Protein AF-A0AAD3E369-F1 (afdb_monomer)

Nearest PDB structures (foldseek):
  2ldy-assembly1_A  TM=4.624E-01  e=3.543E-03  Homo sapiens
  2ykq-assembly1_A  TM=6.149E-01  e=4.686E-02  Homo sapiens
  2ykp-assembly1_A  TM=6.017E-01  e=3.861E-02  Homo sapiens
  2ykq-assembly1_C  TM=5.361E-01  e=5.332E-02  Homo sapiens
  2ykp-assembly1_C  TM=5.999E-01  e=1.157E-01  Homo sapiens

pLDDT: mean 74.48, std 18.35, range [27.09, 92.38]

Secondary structure (DSSP, 8-state):
----EE-----PPPTTS------EE---HHHHHHHHHHHHHHHHHH---------HHHHHHHHHHHHHHHHHHHTT-EEEEETTTEEEEE-TT-SS-EE---

Structure (mmCIF, N/CA/C/O backbone):
data_AF-A0AAD3E369-F1
#
_entry.id   AF-A0AAD3E369-F1
#
loop_
_atom_site.group_PDB
_atom_site.id
_atom_site.type_symbol
_atom_site.label_atom_id
_atom_site.label_alt_id
_atom_site.label_comp_id
_atom_site.label_asym_id
_atom_site.label_entity_id
_atom_site.label_seq_id
_atom_site.pdbx_PDB_ins_code
_atom_site.Cartn_x
_atom_site.Cartn_y
_atom_site.Cartn_z
_atom_site.occupancy
_atom_site.B_iso_or_equiv
_atom_site.auth_seq_id
_atom_site.auth_comp_id
_atom_site.auth_asym_id
_atom_site.auth_atom_id
_atom_site.pdbx_PDB_model_num
ATOM 1 N N . CYS A 1 1 ? 1.943 6.404 -23.436 1.00 34.84 1 CYS A N 1
ATOM 2 C CA . CYS A 1 1 ? 1.889 5.829 -22.075 1.00 34.84 1 CYS A CA 1
ATOM 3 C C . CYS A 1 1 ? 3.002 4.818 -22.085 1.00 34.84 1 CYS A C 1
ATOM 5 O O . CYS A 1 1 ? 2.849 3.778 -22.714 1.00 34.84 1 CYS A O 1
ATOM 7 N N . ASP A 1 2 ? 4.151 5.220 -21.566 1.00 27.09 2 ASP A N 1
ATOM 8 C CA . ASP A 1 2 ? 5.400 4.529 -21.849 1.00 27.09 2 ASP A CA 1
ATOM 9 C C . ASP A 1 2 ? 5.617 3.511 -20.737 1.00 27.09 2 ASP A C 1
ATOM 11 O O . ASP A 1 2 ? 5.782 3.858 -19.568 1.00 27.09 2 ASP A O 1
ATOM 15 N N . ILE A 1 3 ? 5.480 2.235 -21.094 1.00 32.16 3 ILE A N 1
ATOM 16 C CA . ILE A 1 3 ? 5.619 1.117 -20.166 1.00 32.16 3 ILE A CA 1
ATOM 17 C C . ILE A 1 3 ? 7.105 0.782 -20.109 1.00 32.16 3 ILE A C 1
ATOM 19 O O . ILE A 1 3 ? 7.631 0.087 -20.973 1.00 32.16 3 ILE A O 1
ATOM 23 N N . HIS A 1 4 ? 7.783 1.287 -19.086 1.00 29.42 4 HIS A N 1
ATOM 24 C CA . HIS A 1 4 ? 9.127 0.840 -18.747 1.00 29.42 4 HIS A CA 1
ATOM 25 C C . HIS A 1 4 ? 9.006 -0.369 -17.819 1.00 29.42 4 HIS A C 1
ATOM 27 O O . HIS A 1 4 ? 8.573 -0.231 -16.676 1.00 29.42 4 HIS A O 1
ATOM 33 N N . THR A 1 5 ? 9.353 -1.557 -18.314 1.00 35.03 5 THR A N 1
ATOM 34 C CA . THR A 1 5 ? 9.512 -2.756 -17.487 1.00 35.03 5 THR A CA 1
ATOM 35 C C . THR A 1 5 ? 10.912 -2.744 -16.887 1.00 35.03 5 THR A C 1
ATOM 37 O O . THR A 1 5 ? 11.886 -3.008 -17.588 1.00 35.03 5 THR A O 1
ATOM 40 N N . ALA A 1 6 ? 11.022 -2.422 -15.601 1.00 38.09 6 ALA A N 1
ATOM 41 C CA . ALA A 1 6 ? 12.233 -2.702 -14.841 1.00 38.09 6 ALA A CA 1
ATOM 42 C C . ALA A 1 6 ? 12.094 -4.100 -14.220 1.00 38.09 6 ALA A C 1
ATOM 44 O O . ALA A 1 6 ? 11.176 -4.339 -13.431 1.00 38.09 6 ALA A O 1
ATOM 45 N N . GLU A 1 7 ? 12.975 -5.030 -14.590 1.00 37.06 7 GLU A N 1
ATOM 46 C CA . GLU A 1 7 ? 13.155 -6.290 -13.862 1.00 37.06 7 GLU A CA 1
ATOM 47 C C . GLU A 1 7 ? 13.894 -5.987 -12.552 1.00 37.06 7 GLU A C 1
ATOM 49 O O . GLU A 1 7 ? 15.116 -6.075 -12.477 1.00 37.06 7 GLU A O 1
ATOM 54 N N . ASP A 1 8 ? 13.170 -5.568 -11.513 1.00 37.25 8 ASP A N 1
ATOM 55 C CA . ASP A 1 8 ? 13.769 -5.450 -10.183 1.00 37.25 8 ASP A CA 1
ATOM 56 C C . ASP A 1 8 ? 13.735 -6.825 -9.499 1.00 37.25 8 ASP A C 1
ATOM 58 O O . ASP A 1 8 ? 12.695 -7.320 -9.053 1.00 37.25 8 ASP A O 1
ATOM 62 N N . LEU A 1 9 ? 14.902 -7.469 -9.485 1.00 36.47 9 LEU A N 1
ATOM 63 C CA . LEU A 1 9 ? 15.176 -8.832 -9.022 1.00 36.47 9 LEU A CA 1
ATOM 64 C C . LEU A 1 9 ? 15.181 -8.998 -7.490 1.00 36.47 9 LEU A C 1
ATOM 66 O O . LEU A 1 9 ? 15.718 -9.979 -6.980 1.00 36.47 9 LEU A O 1
ATOM 70 N N . SER A 1 10 ? 14.578 -8.097 -6.715 1.00 36.91 10 SER A N 1
ATOM 71 C CA . SER A 1 10 ? 14.523 -8.246 -5.256 1.00 36.91 10 SER A CA 1
ATOM 72 C C . SER A 1 10 ? 13.142 -8.688 -4.764 1.00 36.91 10 SER A C 1
ATOM 74 O O . SER A 1 10 ? 12.445 -7.941 -4.076 1.00 36.91 10 SER A O 1
ATOM 76 N N . TYR A 1 11 ? 12.738 -9.922 -5.073 1.00 44.22 11 TYR A N 1
ATOM 77 C CA . TYR A 1 11 ? 11.639 -10.575 -4.358 1.00 44.22 11 TYR A CA 1
ATOM 78 C C . TYR A 1 11 ? 12.196 -11.718 -3.512 1.00 44.22 11 TYR A C 1
ATOM 80 O O . TYR A 1 11 ? 12.792 -12.657 -4.032 1.00 44.22 11 TYR A O 1
ATOM 88 N N . ARG A 1 12 ? 12.007 -11.648 -2.189 1.00 41.12 12 ARG A N 1
ATOM 89 C CA . ARG A 1 12 ? 12.217 -12.810 -1.319 1.00 41.12 12 ARG A CA 1
ATOM 90 C C . ARG A 1 12 ? 11.167 -13.854 -1.683 1.00 41.12 12 ARG A C 1
ATOM 92 O O . ARG A 1 12 ? 9.974 -13.598 -1.520 1.00 41.12 12 ARG A O 1
ATOM 99 N N . GLU A 1 13 ? 11.605 -15.020 -2.143 1.00 39.16 13 GLU A N 1
ATOM 100 C CA . GLU A 1 13 ? 10.753 -16.204 -2.206 1.00 39.16 13 GLU A CA 1
ATOM 101 C C . GLU A 1 13 ? 10.146 -16.438 -0.816 1.00 39.16 13 GLU A C 1
ATOM 103 O O . GLU A 1 13 ? 10.855 -16.606 0.178 1.00 39.16 13 GLU A O 1
ATOM 108 N N . LEU A 1 14 ? 8.818 -16.376 -0.720 1.00 41.25 14 LEU A N 1
ATOM 109 C CA . LEU A 1 14 ? 8.120 -16.811 0.483 1.00 41.25 14 LEU A CA 1
ATOM 110 C C . LEU A 1 14 ? 8.072 -18.346 0.432 1.00 41.25 14 LEU A C 1
ATOM 112 O O . LEU A 1 14 ? 7.519 -18.876 -0.536 1.00 41.25 14 LEU A O 1
ATOM 116 N N . PRO A 1 15 ? 8.619 -19.070 1.425 1.00 37.81 15 PRO A N 1
ATOM 117 C CA . PRO A 1 15 ? 8.668 -20.527 1.380 1.00 37.81 15 PRO A CA 1
ATOM 118 C C . PRO A 1 15 ? 7.255 -21.113 1.236 1.00 37.81 15 PRO A C 1
ATOM 120 O O . PRO A 1 15 ? 6.333 -20.734 1.960 1.00 37.81 15 PRO A O 1
ATOM 123 N N . GLY A 1 16 ? 7.085 -22.016 0.264 1.00 41.19 16 GLY A N 1
ATOM 124 C CA . GLY A 1 16 ? 5.819 -22.704 -0.015 1.00 41.19 16 GLY A CA 1
ATOM 125 C C . GLY A 1 16 ? 4.852 -21.981 -0.962 1.00 41.19 16 GLY A C 1
ATOM 126 O O . GLY A 1 16 ? 3.710 -22.419 -1.094 1.00 41.19 16 GLY A O 1
ATOM 127 N N . LYS A 1 17 ? 5.263 -20.891 -1.627 1.00 45.00 17 LYS A N 1
ATOM 128 C CA . LYS A 1 17 ? 4.454 -20.222 -2.662 1.00 45.00 17 LYS A CA 1
ATOM 129 C C . LYS A 1 17 ? 5.184 -20.225 -4.007 1.00 45.00 17 LYS A C 1
ATOM 131 O O . LYS A 1 17 ? 6.391 -19.999 -4.017 1.00 45.00 17 LYS A O 1
ATOM 136 N N . PRO A 1 18 ? 4.483 -20.473 -5.132 1.00 46.12 18 PRO A N 1
ATOM 137 C CA . PRO A 1 18 ? 5.105 -20.421 -6.450 1.00 46.12 18 PRO A CA 1
ATOM 138 C C . PRO A 1 18 ? 5.726 -19.036 -6.681 1.00 46.12 18 PRO A C 1
ATOM 140 O O . PRO A 1 18 ? 5.194 -18.048 -6.159 1.00 46.12 18 PRO A O 1
ATOM 143 N N . PRO A 1 19 ? 6.825 -18.938 -7.450 1.00 53.38 19 PRO A N 1
ATOM 144 C CA . PRO A 1 19 ? 7.491 -17.671 -7.708 1.00 53.38 19 PRO A CA 1
ATOM 145 C C . PRO A 1 19 ? 6.518 -16.709 -8.393 1.00 53.38 19 PRO A C 1
ATOM 147 O O . PRO A 1 19 ? 6.184 -16.841 -9.571 1.00 53.38 19 PRO A O 1
ATOM 150 N N . THR A 1 20 ? 6.024 -15.732 -7.638 1.00 58.44 20 THR A N 1
ATOM 151 C CA . THR A 1 20 ? 5.218 -14.643 -8.183 1.00 58.44 20 THR A CA 1
ATOM 152 C C . THR A 1 20 ? 6.135 -13.701 -8.948 1.00 58.44 20 THR A C 1
ATOM 154 O O . THR A 1 20 ? 6.886 -12.936 -8.344 1.00 58.44 20 THR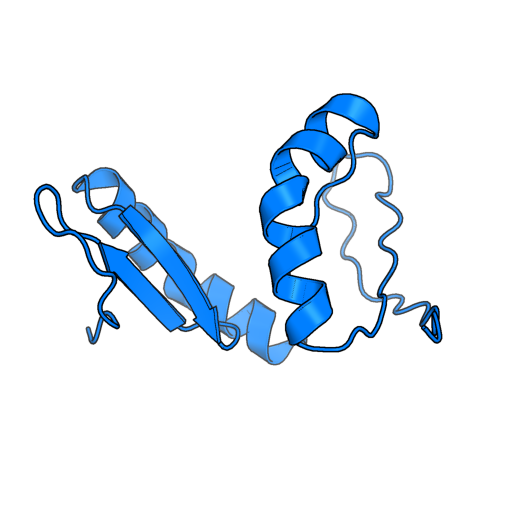 A O 1
ATOM 157 N N . ARG A 1 21 ? 6.066 -13.736 -10.283 1.00 66.75 21 ARG A N 1
ATOM 158 C CA . ARG A 1 21 ? 6.673 -12.697 -11.122 1.00 66.75 21 ARG A CA 1
ATOM 159 C C . ARG A 1 21 ? 5.993 -11.369 -10.803 1.00 66.75 21 ARG A C 1
ATOM 161 O O . ARG A 1 21 ? 4.777 -11.249 -10.938 1.00 66.75 21 ARG A O 1
ATOM 168 N N . SER A 1 22 ? 6.775 -10.396 -10.35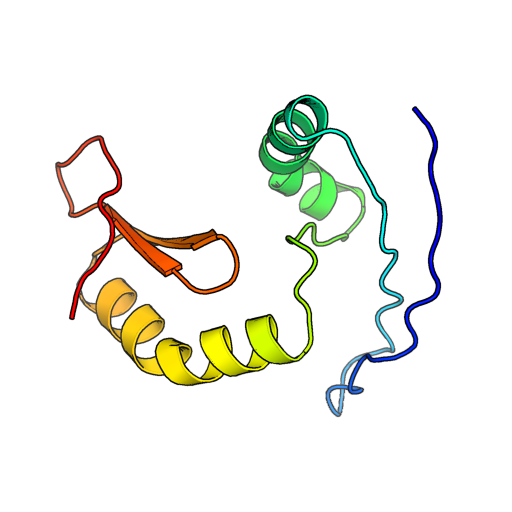3 1.00 69.81 22 SER A N 1
ATOM 169 C CA . SER A 1 22 ? 6.310 -9.027 -10.140 1.00 69.81 22 SER A CA 1
ATOM 170 C C . SER A 1 22 ? 6.752 -8.183 -11.328 1.00 69.81 22 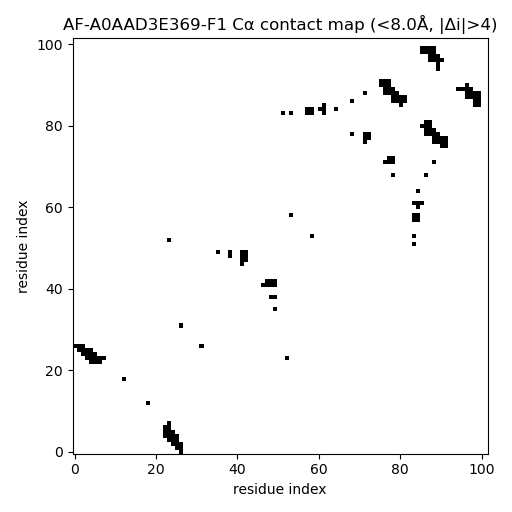SER A C 1
ATOM 172 O O . SER A 1 22 ? 7.906 -8.260 -11.734 1.00 69.81 22 SER A O 1
ATOM 174 N N . ILE A 1 23 ? 5.834 -7.401 -11.894 1.00 76.38 23 ILE A N 1
ATOM 175 C CA . ILE A 1 23 ? 6.138 -6.445 -12.961 1.00 76.38 23 ILE A CA 1
ATOM 176 C C . ILE A 1 23 ? 6.022 -5.054 -12.352 1.00 76.38 23 ILE A C 1
ATOM 178 O O . ILE A 1 23 ? 4.978 -4.711 -11.792 1.00 76.38 23 ILE A O 1
ATOM 182 N N . ILE A 1 24 ? 7.087 -4.264 -12.454 1.00 77.19 24 ILE A N 1
ATOM 183 C CA . ILE A 1 24 ? 7.080 -2.861 -12.042 1.00 77.19 24 ILE A CA 1
ATOM 184 C C . ILE A 1 24 ? 6.799 -2.020 -13.277 1.00 77.19 24 ILE A C 1
ATOM 186 O O . ILE A 1 24 ? 7.443 -2.188 -14.311 1.00 77.19 24 ILE A O 1
ATOM 190 N N . ILE A 1 25 ? 5.813 -1.135 -13.160 1.00 76.88 25 ILE A N 1
ATOM 191 C CA . ILE A 1 25 ? 5.393 -0.239 -14.232 1.00 76.88 25 ILE A CA 1
ATOM 192 C C . ILE A 1 25 ? 5.397 1.177 -13.671 1.00 76.88 25 ILE A C 1
ATOM 194 O O . ILE A 1 25 ? 4.679 1.469 -12.712 1.00 76.88 25 ILE A O 1
ATOM 198 N N . THR A 1 26 ? 6.174 2.063 -14.286 1.00 79.38 26 THR A N 1
ATOM 199 C CA . THR A 1 26 ? 6.102 3.496 -13.990 1.00 79.38 26 THR A CA 1
ATOM 200 C C . THR A 1 26 ? 4.906 4.096 -14.719 1.00 79.38 26 THR A C 1
ATOM 202 O O . THR A 1 26 ? 4.745 3.929 -15.925 1.00 79.38 26 THR A O 1
ATOM 205 N N . ILE A 1 27 ? 4.053 4.804 -13.986 1.00 80.56 27 ILE A N 1
ATOM 206 C CA . ILE A 1 27 ? 2.829 5.418 -14.510 1.00 80.56 27 ILE A CA 1
ATOM 207 C C . ILE A 1 27 ? 2.681 6.843 -13.977 1.00 80.56 27 ILE A C 1
ATOM 209 O O . ILE A 1 27 ? 3.166 7.177 -12.897 1.00 80.56 27 ILE A O 1
ATOM 213 N N . ASN A 1 28 ? 1.947 7.680 -14.707 1.00 81.19 28 ASN A N 1
ATOM 214 C CA . ASN A 1 28 ? 1.564 9.005 -14.226 1.00 81.19 28 ASN A CA 1
ATOM 215 C C . ASN A 1 28 ?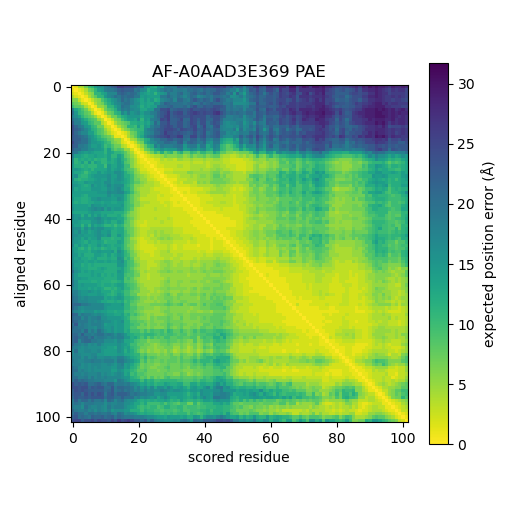 0.607 8.885 -13.009 1.00 81.19 28 ASN A C 1
ATOM 217 O O . ASN A 1 28 ? -0.292 8.035 -13.041 1.00 81.19 28 ASN A O 1
ATOM 221 N N . PRO A 1 29 ? 0.721 9.749 -11.977 1.00 73.25 29 PRO A N 1
ATOM 222 C CA . PRO A 1 29 ? -0.180 9.760 -10.818 1.00 73.25 29 PRO A CA 1
ATOM 223 C C . PRO A 1 29 ? -1.683 9.764 -11.151 1.00 73.25 29 PRO A C 1
ATOM 225 O O . PRO A 1 29 ? -2.471 9.108 -10.469 1.00 73.25 29 PRO A O 1
ATOM 228 N N . VAL A 1 30 ? -2.100 10.444 -12.225 1.00 75.31 30 VAL A N 1
ATOM 229 C CA . VAL A 1 30 ? -3.506 10.469 -12.673 1.00 75.31 30 VAL A CA 1
ATOM 230 C C . VAL A 1 30 ? -3.958 9.083 -13.150 1.00 75.31 30 VAL A C 1
ATOM 232 O O . VAL A 1 30 ? -5.065 8.634 -12.841 1.00 75.31 30 VAL A O 1
ATOM 235 N N . ALA A 1 31 ? -3.085 8.365 -13.861 1.00 77.50 31 ALA A N 1
ATOM 236 C CA . ALA A 1 31 ? -3.354 7.004 -14.314 1.00 77.50 31 ALA A CA 1
ATOM 237 C C . ALA A 1 31 ? -3.394 6.014 -13.138 1.00 77.50 31 ALA A C 1
ATOM 239 O O . ALA A 1 31 ? -4.233 5.110 -13.134 1.00 77.50 31 ALA A O 1
ATOM 240 N N . TRP A 1 32 ? -2.571 6.224 -12.101 1.00 78.69 32 TRP A N 1
ATOM 241 C CA . TRP A 1 32 ? -2.564 5.376 -10.904 1.00 78.69 32 TRP A CA 1
ATOM 242 C C . TRP A 1 32 ? -3.928 5.298 -10.226 1.00 78.69 32 TRP A C 1
ATOM 244 O O . TRP A 1 32 ? -4.417 4.202 -9.952 1.00 78.69 32 TRP A O 1
ATOM 254 N N . GLY A 1 33 ? -4.598 6.440 -10.044 1.00 76.31 33 GLY A N 1
ATOM 255 C CA . GLY A 1 33 ? -5.935 6.473 -9.446 1.00 76.31 33 GLY A CA 1
ATOM 256 C C . GLY A 1 33 ? -6.951 5.611 -10.204 1.00 76.31 33 GLY A C 1
ATOM 257 O O . GLY A 1 33 ? -7.805 4.969 -9.591 1.00 76.31 33 GLY A O 1
ATOM 258 N N . THR A 1 34 ? -6.829 5.530 -11.531 1.00 83.25 34 THR A N 1
ATOM 259 C CA . THR A 1 34 ? -7.686 4.677 -12.367 1.00 83.25 34 THR A CA 1
ATOM 260 C C . THR A 1 34 ? -7.365 3.193 -12.183 1.00 83.25 34 THR A C 1
ATOM 262 O O . THR A 1 34 ? -8.283 2.381 -12.053 1.00 83.25 34 THR A O 1
ATOM 265 N N . ILE A 1 35 ? -6.080 2.832 -12.119 1.00 82.62 35 ILE A N 1
ATOM 266 C CA . ILE A 1 35 ? -5.644 1.444 -11.916 1.00 82.62 35 ILE A CA 1
ATOM 267 C C . ILE A 1 35 ? -6.072 0.944 -10.532 1.00 82.62 35 ILE A C 1
ATOM 269 O O . ILE A 1 35 ? -6.652 -0.135 -10.430 1.0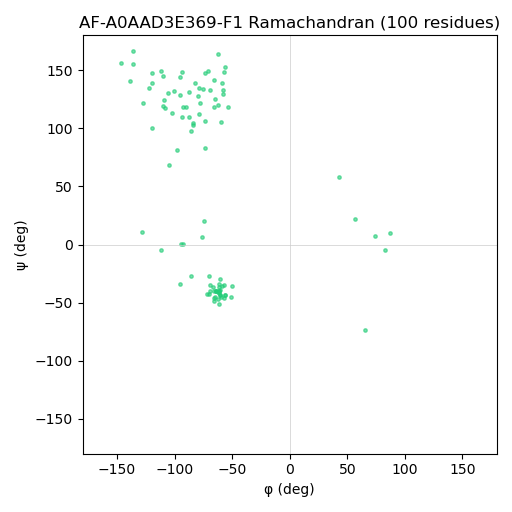0 82.62 35 ILE A O 1
ATOM 273 N N . VAL A 1 36 ? -5.874 1.739 -9.476 1.00 81.62 36 VAL A N 1
ATOM 274 C CA . VAL A 1 36 ? -6.258 1.360 -8.105 1.00 81.62 36 VAL A CA 1
ATOM 275 C C . VAL A 1 36 ? -7.766 1.133 -7.991 1.00 81.62 36 VAL A C 1
ATOM 277 O O . VAL A 1 36 ? -8.189 0.146 -7.390 1.00 81.62 36 VAL A O 1
ATOM 280 N N . ARG A 1 37 ? -8.594 1.968 -8.636 1.00 84.25 37 ARG A N 1
ATOM 281 C CA . ARG A 1 37 ? -10.057 1.757 -8.687 1.00 84.25 37 ARG A CA 1
ATOM 282 C C . ARG A 1 37 ? -10.444 0.440 -9.363 1.00 84.25 37 ARG A C 1
ATOM 284 O O . ARG A 1 37 ? -11.464 -0.145 -9.013 1.00 84.25 37 ARG A O 1
ATOM 291 N N . ARG A 1 38 ? -9.634 -0.042 -10.311 1.00 86.75 38 ARG A N 1
ATOM 292 C CA . ARG A 1 38 ? -9.837 -1.320 -11.012 1.00 86.75 38 ARG A CA 1
ATOM 293 C C . ARG A 1 38 ? -9.071 -2.489 -10.388 1.00 86.75 38 ARG A C 1
ATOM 295 O O . ARG A 1 38 ? -9.210 -3.608 -10.867 1.00 86.75 38 ARG A O 1
ATOM 302 N N . ALA A 1 39 ? -8.315 -2.287 -9.308 1.00 86.06 39 ALA A N 1
ATOM 303 C CA . ALA A 1 39 ? -7.480 -3.332 -8.712 1.00 86.06 39 ALA A CA 1
ATOM 304 C C . ALA A 1 39 ? -8.288 -4.567 -8.271 1.00 86.06 39 ALA A C 1
ATOM 306 O O . ALA A 1 39 ? -7.823 -5.695 -8.421 1.00 86.06 39 ALA A O 1
ATOM 307 N N . ALA A 1 40 ? -9.518 -4.371 -7.780 1.00 84.56 40 ALA A N 1
ATOM 308 C CA . ALA A 1 40 ? -10.417 -5.473 -7.434 1.00 84.56 40 ALA A CA 1
ATOM 309 C C . ALA A 1 40 ? -10.821 -6.307 -8.663 1.00 84.56 40 ALA A C 1
ATOM 311 O O . ALA A 1 40 ? -10.842 -7.535 -8.595 1.00 84.56 40 ALA A O 1
ATOM 312 N N . LEU A 1 41 ? -11.084 -5.642 -9.793 1.00 86.75 41 LEU A N 1
ATOM 313 C CA . LEU A 1 41 ? -11.408 -6.283 -11.066 1.00 86.75 41 LEU A CA 1
ATOM 314 C C . LEU A 1 41 ? -10.209 -7.070 -11.604 1.00 86.75 41 LEU A C 1
ATOM 316 O O . LEU A 1 41 ? -10.338 -8.251 -11.906 1.00 86.75 41 LEU A O 1
ATOM 320 N N . ILE A 1 42 ? -9.030 -6.439 -11.622 1.00 84.88 42 ILE A N 1
ATOM 321 C CA . ILE A 1 42 ? -7.759 -7.049 -12.043 1.00 84.88 42 ILE A CA 1
ATOM 322 C C . ILE A 1 42 ? -7.472 -8.315 -11.226 1.00 84.88 42 ILE A C 1
ATOM 324 O O . ILE A 1 42 ? -7.122 -9.352 -11.785 1.00 84.88 42 ILE A O 1
ATOM 328 N N . ARG A 1 43 ? -7.685 -8.268 -9.905 1.00 83.94 43 ARG A N 1
ATOM 329 C CA . ARG A 1 43 ? -7.520 -9.443 -9.044 1.00 83.94 43 ARG A CA 1
ATOM 330 C C . ARG A 1 43 ? -8.513 -10.553 -9.367 1.00 83.94 43 ARG A C 1
ATOM 332 O O . ARG A 1 43 ? -8.135 -11.718 -9.321 1.00 83.94 43 ARG A O 1
ATOM 339 N N . ARG A 1 44 ? -9.767 -10.211 -9.658 1.00 84.50 44 ARG A N 1
ATOM 340 C CA . ARG A 1 44 ? -10.815 -11.191 -9.961 1.00 84.50 44 ARG A CA 1
ATOM 341 C C . ARG A 1 44 ? -10.598 -11.870 -11.313 1.00 84.50 44 ARG A C 1
ATOM 343 O O . ARG A 1 44 ? -10.802 -13.070 -11.412 1.00 84.50 44 ARG A O 1
ATOM 350 N N . GLU A 1 45 ? -10.214 -11.108 -12.332 1.00 91.44 45 GLU A N 1
ATOM 351 C CA . GLU A 1 45 ? -10.190 -11.578 -13.725 1.00 91.44 45 GLU A CA 1
ATOM 352 C C . GLU A 1 45 ? -8.820 -12.096 -14.158 1.00 91.44 45 GLU A C 1
ATOM 354 O O . GLU A 1 45 ? -8.741 -13.050 -14.924 1.00 91.44 45 GLU A O 1
ATOM 359 N N . LEU A 1 46 ? -7.740 -11.502 -13.644 1.00 83.19 46 LEU A N 1
ATOM 360 C CA . LEU A 1 46 ? -6.367 -11.836 -14.035 1.00 83.19 46 LEU A CA 1
ATOM 361 C C . LEU A 1 46 ? -5.578 -12.518 -12.912 1.00 83.19 46 LEU A C 1
ATOM 363 O O . LEU A 1 46 ? -4.430 -12.898 -13.114 1.00 83.19 46 LEU A O 1
ATOM 367 N N . MET A 1 47 ? -6.160 -12.653 -11.713 1.00 83.12 47 MET A N 1
ATOM 368 C CA . MET A 1 47 ? -5.472 -13.135 -10.504 1.00 83.12 47 MET A CA 1
ATOM 369 C C . MET A 1 47 ? -4.231 -12.308 -10.125 1.00 83.12 47 MET A C 1
ATOM 371 O O . MET A 1 47 ? -3.359 -12.772 -9.391 1.00 83.12 47 MET A O 1
ATOM 375 N N . TRP A 1 48 ? -4.150 -11.060 -10.594 1.00 81.12 48 TRP A N 1
ATOM 376 C CA . TRP A 1 48 ? -3.034 -10.159 -10.315 1.00 81.12 48 TRP A CA 1
ATOM 377 C C . TRP A 1 48 ? -3.334 -9.251 -9.129 1.00 81.12 48 TRP A C 1
ATOM 379 O O . TRP A 1 48 ? -4.458 -8.794 -8.927 1.00 81.12 48 TRP A O 1
ATOM 389 N N . VAL A 1 49 ? -2.308 -8.953 -8.335 1.00 82.31 49 VAL A N 1
ATOM 390 C CA . VAL A 1 49 ? -2.428 -8.025 -7.210 1.00 82.31 49 VAL A CA 1
ATOM 391 C C . VAL A 1 49 ? -1.692 -6.740 -7.545 1.00 82.31 49 VAL A C 1
ATOM 393 O O . VAL A 1 49 ? -0.476 -6.738 -7.689 1.00 82.31 49 VAL A O 1
ATOM 396 N N . VAL A 1 50 ? -2.434 -5.639 -7.614 1.00 82.81 50 VAL A N 1
ATOM 397 C CA . VAL A 1 50 ? -1.870 -4.300 -7.808 1.00 82.81 50 VAL A CA 1
ATOM 398 C C . VAL A 1 50 ? -1.506 -3.696 -6.454 1.00 82.81 50 VAL A C 1
ATOM 400 O O . VAL A 1 50 ? -2.320 -3.724 -5.528 1.00 82.81 50 VAL A O 1
ATOM 403 N N . ARG A 1 51 ? -0.289 -3.159 -6.329 1.00 80.06 51 ARG A N 1
ATOM 404 C CA . ARG A 1 51 ? 0.214 -2.474 -5.127 1.00 80.06 51 ARG A CA 1
ATOM 405 C C . ARG A 1 51 ? 1.156 -1.345 -5.530 1.00 80.06 51 ARG A C 1
ATOM 407 O O . ARG A 1 51 ? 1.737 -1.412 -6.609 1.00 80.06 51 ARG A O 1
ATOM 414 N N . ASP A 1 52 ? 1.319 -0.351 -4.659 1.00 79.69 52 ASP A N 1
ATOM 415 C CA . ASP A 1 52 ? 2.397 0.628 -4.816 1.00 79.69 52 ASP A CA 1
ATOM 416 C C . ASP A 1 52 ? 3.749 -0.097 -4.825 1.00 79.69 52 ASP A C 1
ATOM 418 O O . ASP A 1 52 ? 3.975 -1.006 -4.015 1.00 79.69 52 ASP A O 1
ATOM 422 N N . TYR A 1 53 ? 4.651 0.332 -5.706 1.00 80.69 53 TYR A N 1
ATOM 423 C CA . TYR A 1 53 ? 6.056 -0.035 -5.584 1.00 80.69 53 TYR A CA 1
ATOM 424 C C . TYR A 1 53 ? 6.649 0.666 -4.359 1.00 80.69 53 TYR A C 1
ATOM 426 O O . TYR A 1 53 ? 6.456 1.866 -4.159 1.00 80.69 53 TYR A O 1
ATOM 434 N N . LEU A 1 54 ? 7.370 -0.093 -3.540 1.00 77.94 54 LEU A N 1
ATOM 435 C CA . LEU A 1 54 ? 8.082 0.418 -2.379 1.00 77.94 54 LEU A CA 1
ATOM 436 C C . LEU A 1 54 ? 9.554 0.076 -2.523 1.00 77.94 54 LEU A C 1
ATOM 438 O O . LEU A 1 54 ? 9.900 -1.068 -2.811 1.00 77.94 54 LEU A O 1
ATOM 442 N N . THR A 1 55 ? 10.411 1.053 -2.241 1.00 81.00 55 THR A N 1
ATOM 443 C CA . THR A 1 55 ? 11.835 0.790 -2.039 1.00 81.00 55 THR A CA 1
ATOM 444 C C . THR A 1 55 ? 12.028 -0.132 -0.834 1.00 81.00 55 THR A C 1
ATOM 446 O O . THR A 1 55 ? 11.146 -0.263 0.022 1.00 81.00 55 THR A O 1
ATOM 449 N N . LYS A 1 56 ? 13.218 -0.728 -0.709 1.00 78.19 56 LYS A N 1
ATOM 450 C CA . LYS A 1 56 ? 13.584 -1.541 0.460 1.00 78.19 56 LYS A CA 1
ATOM 451 C C . LYS A 1 56 ? 13.325 -0.810 1.788 1.00 78.19 56 LYS A C 1
ATOM 453 O O . LYS A 1 56 ? 12.697 -1.376 2.676 1.00 78.19 56 LYS A O 1
ATOM 458 N N . ALA A 1 57 ? 13.711 0.464 1.878 1.00 79.31 57 ALA A N 1
ATOM 459 C CA . ALA A 1 57 ? 13.458 1.296 3.056 1.00 79.31 57 ALA A CA 1
ATOM 460 C C . ALA A 1 57 ? 11.951 1.476 3.338 1.00 79.31 57 ALA A C 1
ATOM 462 O O . ALA A 1 57 ? 11.518 1.405 4.485 1.00 79.31 57 ALA A O 1
ATOM 463 N N . GLY A 1 58 ? 11.129 1.649 2.295 1.00 82.12 58 GLY A N 1
ATOM 464 C CA . GLY A 1 58 ? 9.672 1.735 2.437 1.00 82.12 58 GLY A CA 1
ATOM 465 C C . GLY A 1 58 ? 9.029 0.427 2.914 1.00 82.12 58 GLY A C 1
ATOM 466 O O . GLY A 1 58 ? 8.082 0.456 3.702 1.00 82.12 58 GLY A O 1
ATOM 467 N N . LEU A 1 59 ? 9.549 -0.724 2.473 1.00 82.56 59 LEU A N 1
ATOM 468 C CA . LEU A 1 59 ? 9.108 -2.040 2.949 1.00 82.56 59 LEU A CA 1
ATOM 469 C C . LEU A 1 59 ? 9.450 -2.251 4.426 1.00 82.56 59 LEU A C 1
ATOM 471 O O . LEU A 1 59 ? 8.587 -2.679 5.192 1.00 82.56 59 LEU A O 1
ATOM 475 N N . GLU A 1 60 ? 10.678 -1.923 4.825 1.00 84.00 60 GLU A N 1
ATOM 476 C CA . GLU A 1 60 ? 11.128 -2.011 6.218 1.00 84.00 60 GLU A CA 1
ATOM 477 C C . GLU A 1 60 ? 10.285 -1.107 7.129 1.00 84.00 60 GLU A C 1
ATOM 479 O O . GLU A 1 60 ? 9.805 -1.560 8.169 1.00 84.00 60 GLU A O 1
ATOM 484 N N . ALA A 1 61 ? 9.998 0.125 6.698 1.00 84.94 61 ALA A N 1
ATOM 485 C CA . ALA A 1 61 ? 9.134 1.046 7.434 1.00 84.94 61 ALA A CA 1
ATOM 486 C C . ALA A 1 61 ? 7.703 0.498 7.615 1.00 84.94 61 ALA A C 1
ATOM 488 O O . ALA A 1 61 ? 7.161 0.538 8.722 1.00 84.94 61 ALA A O 1
ATOM 489 N N . ARG A 1 62 ? 7.096 -0.093 6.570 1.00 87.50 62 ARG A N 1
ATOM 490 C CA . ARG A 1 62 ? 5.791 -0.772 6.711 1.00 87.50 62 ARG A CA 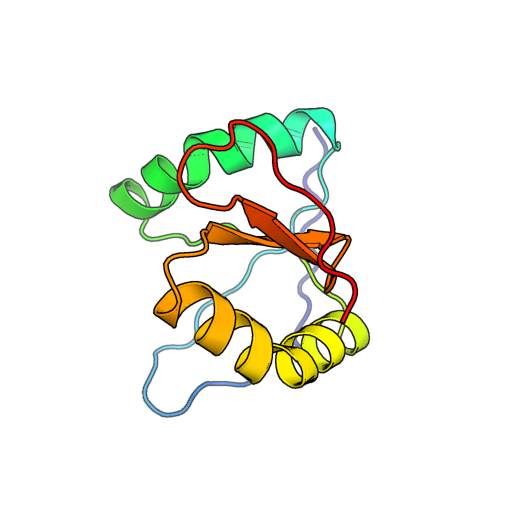1
ATOM 491 C C . ARG A 1 62 ? 5.859 -1.944 7.681 1.00 87.50 62 ARG A C 1
ATOM 493 O O . ARG A 1 62 ? 4.942 -2.127 8.477 1.00 87.50 62 ARG A O 1
ATOM 500 N N . GLN A 1 63 ? 6.923 -2.740 7.615 1.00 87.69 63 GLN A N 1
ATOM 501 C CA . GLN A 1 63 ? 7.083 -3.904 8.479 1.00 87.69 63 GLN A CA 1
ATOM 502 C C . GLN A 1 63 ? 7.154 -3.501 9.957 1.00 87.69 63 GLN A C 1
ATOM 504 O O . GLN A 1 63 ? 6.505 -4.139 10.785 1.00 87.69 63 GLN A O 1
ATOM 509 N N . GLN A 1 64 ? 7.866 -2.418 10.280 1.00 89.69 64 GLN A N 1
ATOM 510 C CA . GLN A 1 64 ? 7.944 -1.876 11.642 1.00 89.69 64 GLN A CA 1
ATOM 511 C C . GLN A 1 64 ? 6.571 -1.438 12.174 1.00 89.69 64 GLN A C 1
ATOM 513 O O . GLN A 1 64 ? 6.261 -1.656 13.343 1.00 89.69 64 GLN A O 1
ATOM 518 N N . GLN A 1 65 ? 5.716 -0.879 11.315 1.00 89.31 65 GLN A N 1
ATOM 519 C CA . GLN A 1 65 ? 4.382 -0.405 11.698 1.00 89.31 65 GLN A CA 1
ATOM 520 C C . GLN A 1 65 ? 3.265 -1.451 11.510 1.00 89.31 65 GLN A C 1
ATOM 522 O O . GLN A 1 65 ? 2.100 -1.188 11.816 1.00 89.31 65 GLN A O 1
ATOM 527 N N . GLN A 1 66 ? 3.585 -2.660 11.038 1.00 89.50 66 GLN A N 1
ATOM 528 C CA . GLN A 1 66 ? 2.595 -3.700 10.734 1.00 89.50 66 GLN A CA 1
ATOM 529 C C . GLN A 1 66 ? 1.792 -4.134 11.972 1.00 89.50 66 GLN A C 1
ATOM 531 O O . GLN A 1 66 ? 0.602 -4.450 11.857 1.00 89.50 66 GLN A O 1
ATOM 536 N N . GLY A 1 67 ? 2.421 -4.132 13.154 1.00 91.19 67 GLY A N 1
ATOM 537 C CA . GLY A 1 67 ? 1.749 -4.407 14.427 1.00 91.19 67 GLY A CA 1
ATOM 538 C C . GLY A 1 67 ? 0.653 -3.381 14.723 1.00 91.19 67 GLY A C 1
ATOM 539 O O . GLY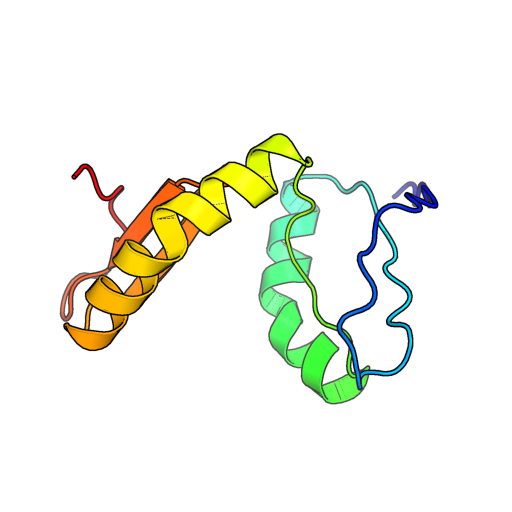 A 1 67 ? -0.505 -3.758 14.907 1.00 91.19 67 GLY A O 1
ATOM 540 N N . LEU A 1 68 ? 0.994 -2.090 14.641 1.00 91.50 68 LEU A N 1
ATOM 541 C CA . LEU A 1 68 ? 0.055 -0.979 14.820 1.00 91.50 68 LEU A CA 1
ATOM 542 C C . LEU A 1 68 ? -1.083 -1.029 13.793 1.00 91.50 68 LEU A C 1
ATOM 544 O O . LEU A 1 68 ? -2.250 -0.923 14.158 1.00 91.50 68 LEU A O 1
ATOM 548 N N . PHE A 1 69 ? -0.772 -1.274 12.517 1.00 91.69 69 PHE A N 1
ATOM 549 C CA . PHE A 1 69 ? -1.790 -1.419 11.472 1.00 91.69 69 PHE A CA 1
ATOM 550 C C . PHE A 1 69 ? -2.809 -2.518 11.810 1.00 91.69 69 PHE A C 1
ATOM 552 O O . PHE A 1 69 ? -4.017 -2.348 11.637 1.00 91.69 69 PHE A O 1
ATOM 559 N N . THR A 1 70 ? -2.322 -3.658 12.304 1.00 92.00 70 THR A N 1
ATOM 560 C CA . THR A 1 70 ? -3.164 -4.806 12.661 1.00 92.00 70 THR A CA 1
ATOM 561 C C . THR A 1 70 ? -4.018 -4.506 13.894 1.00 92.00 70 THR A C 1
ATOM 563 O O . THR A 1 70 ? -5.201 -4.842 13.905 1.00 92.00 70 THR A O 1
ATOM 566 N N . GLN A 1 71 ? -3.450 -3.819 14.888 1.00 92.38 71 GLN A N 1
ATOM 567 C CA . GLN A 1 71 ? -4.161 -3.363 16.083 1.00 92.38 71 GLN A CA 1
ATOM 568 C C . GLN A 1 71 ? -5.280 -2.367 15.746 1.00 92.38 71 GLN A C 1
ATOM 570 O O . GLN A 1 71 ? -6.409 -2.532 16.197 1.00 92.38 71 GLN A O 1
ATOM 575 N N . LEU A 1 72 ? -5.014 -1.362 14.911 1.00 90.81 72 LEU A N 1
ATOM 576 C CA . LEU A 1 72 ? -6.035 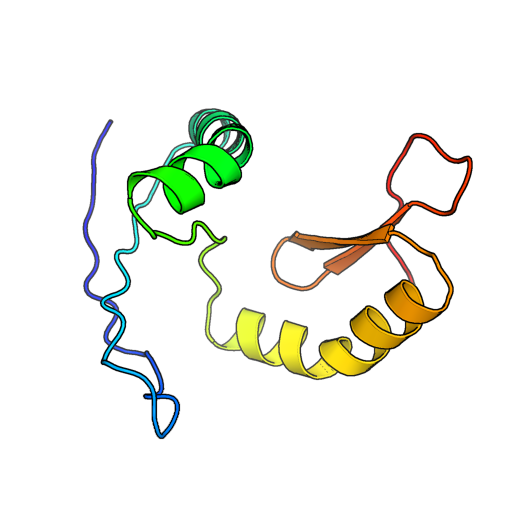-0.387 14.505 1.00 90.81 72 LEU A CA 1
ATOM 577 C C . LEU A 1 72 ? -7.196 -1.076 13.778 1.00 90.81 72 LEU A C 1
ATOM 579 O O . LEU A 1 72 ? -8.364 -0.766 14.013 1.00 90.81 72 LEU A O 1
ATOM 583 N N . LYS A 1 73 ? -6.883 -2.072 12.942 1.00 89.88 73 LYS A N 1
ATOM 584 C CA . LYS A 1 73 ? -7.894 -2.883 12.261 1.00 89.88 73 LYS A CA 1
ATOM 585 C C . LYS A 1 73 ? -8.745 -3.705 13.236 1.00 89.88 73 LYS A C 1
ATOM 587 O O . LYS A 1 73 ? -9.951 -3.809 13.029 1.00 89.88 73 LYS A O 1
ATOM 592 N N . SER A 1 74 ? -8.152 -4.289 14.283 1.00 90.44 74 SER A N 1
ATOM 593 C CA . SER A 1 74 ? -8.909 -5.059 15.286 1.00 90.44 74 SER A CA 1
ATOM 594 C C . SER A 1 74 ? -9.790 -4.174 16.171 1.00 90.44 74 SER A C 1
ATOM 596 O O . SER A 1 74 ? -10.846 -4.616 16.609 1.00 90.44 74 SER A O 1
ATOM 598 N N . GLN A 1 75 ? -9.416 -2.906 16.355 1.00 89.19 75 GLN A N 1
ATOM 599 C CA . GLN A 1 75 ? -10.223 -1.882 17.029 1.00 89.19 75 GLN A CA 1
ATOM 600 C C . GLN A 1 75 ? -11.374 -1.337 16.162 1.00 89.19 75 GLN A C 1
ATOM 602 O O . GLN A 1 75 ? -12.041 -0.378 16.544 1.00 89.19 75 GLN A O 1
ATOM 607 N N . GLY A 1 76 ? -11.606 -1.908 14.976 1.00 86.31 76 GLY A N 1
ATOM 608 C CA . GLY A 1 76 ? -12.660 -1.467 14.064 1.00 86.31 76 GLY A CA 1
ATOM 609 C C . GLY A 1 76 ? -12.352 -0.152 13.346 1.00 86.31 76 GLY A C 1
ATOM 610 O O . GLY A 1 76 ? -13.218 0.365 12.637 1.00 86.31 76 GLY A O 1
ATOM 611 N N . MET A 1 77 ? -11.134 0.385 13.481 1.00 85.06 77 MET A N 1
ATOM 612 C CA . MET A 1 77 ? -10.676 1.455 12.603 1.00 85.06 77 MET A CA 1
ATOM 613 C C . MET A 1 77 ? -10.426 0.866 11.213 1.00 85.06 77 MET A C 1
ATOM 615 O O . MET A 1 77 ? -10.053 -0.298 11.072 1.00 85.06 77 MET A O 1
ATOM 619 N N . ASN A 1 78 ? -10.625 1.665 10.166 1.00 88.00 78 ASN A N 1
ATOM 620 C CA . ASN A 1 78 ? -10.294 1.272 8.799 1.00 88.00 78 ASN A CA 1
ATOM 621 C C . ASN A 1 78 ? -8.924 1.863 8.417 1.00 88.00 78 ASN A C 1
ATOM 623 O O . ASN A 1 78 ? -8.905 2.929 7.795 1.00 88.00 78 ASN A O 1
ATOM 627 N N . PRO A 1 79 ? -7.780 1.257 8.801 1.00 91.25 79 PRO A N 1
ATOM 628 C CA . PRO A 1 79 ? -6.468 1.768 8.434 1.00 91.25 79 PRO A CA 1
ATOM 629 C C . PRO A 1 79 ? -6.161 1.512 6.952 1.00 91.25 79 PRO A C 1
ATOM 631 O O . PRO A 1 79 ? -6.560 0.501 6.369 1.00 91.25 79 PRO A O 1
ATOM 634 N N . ALA A 1 80 ? -5.412 2.422 6.345 1.00 88.69 80 ALA A N 1
ATOM 635 C CA . ALA A 1 80 ? -4.912 2.352 4.982 1.00 88.69 80 ALA A CA 1
ATOM 636 C C . ALA A 1 80 ? -3.468 2.856 4.937 1.00 88.69 80 ALA A C 1
ATOM 638 O O . ALA A 1 80 ? -3.129 3.840 5.588 1.00 88.69 80 ALA A O 1
ATOM 639 N N . TRP A 1 81 ? -2.630 2.203 4.137 1.00 86.56 81 TRP A N 1
ATOM 640 C CA . TRP A 1 81 ? -1.281 2.690 3.866 1.00 86.56 81 TRP A CA 1
ATOM 641 C C . TRP A 1 81 ? -1.323 3.806 2.823 1.00 86.56 81 TRP A C 1
ATOM 643 O O . TRP A 1 81 ? -1.984 3.656 1.793 1.00 86.56 81 TRP A O 1
ATOM 653 N N . ARG A 1 82 ? -0.594 4.895 3.058 1.00 83.62 82 ARG A N 1
ATOM 654 C CA . ARG A 1 82 ? -0.318 5.948 2.068 1.00 83.62 82 ARG A CA 1
ATOM 655 C C . ARG A 1 82 ? 1.155 6.344 2.129 1.00 83.62 82 ARG A C 1
ATOM 657 O O . ARG A 1 82 ? 1.848 5.943 3.058 1.00 83.62 82 ARG A O 1
ATOM 664 N N . ASN A 1 83 ? 1.632 7.074 1.117 1.00 78.06 83 ASN A N 1
ATOM 665 C CA . ASN A 1 83 ? 2.981 7.661 1.074 1.00 78.06 83 ASN A CA 1
ATOM 666 C C . ASN A 1 83 ? 4.073 6.699 1.573 1.00 78.06 83 ASN A C 1
ATOM 668 O O . ASN A 1 83 ? 4.769 6.953 2.550 1.00 78.06 83 ASN A O 1
ATOM 672 N N . ALA A 1 84 ? 4.167 5.539 0.925 1.00 75.94 84 ALA A N 1
ATOM 673 C CA . ALA A 1 84 ? 4.978 4.405 1.351 1.00 75.94 84 ALA A CA 1
ATOM 674 C C . ALA A 1 84 ? 4.535 3.762 2.674 1.00 75.94 84 ALA A C 1
ATOM 676 O O . ALA A 1 84 ? 3.963 2.677 2.615 1.00 75.94 84 ALA A O 1
ATOM 677 N N . ALA A 1 85 ? 4.760 4.378 3.832 1.00 82.38 85 ALA A N 1
ATOM 678 C CA . ALA A 1 85 ? 4.598 3.735 5.141 1.00 82.38 85 ALA A CA 1
ATOM 679 C C . ALA A 1 85 ? 3.723 4.512 6.136 1.00 82.38 85 ALA A C 1
ATOM 681 O O . ALA A 1 85 ? 3.661 4.140 7.300 1.00 82.38 85 ALA A O 1
ATOM 682 N N . GLU A 1 86 ? 3.020 5.558 5.707 1.00 87.38 86 GLU A N 1
ATOM 683 C CA . GLU A 1 86 ? 2.090 6.270 6.583 1.00 87.38 86 GLU A CA 1
ATOM 684 C C . GLU A 1 86 ? 0.808 5.462 6.793 1.00 87.38 86 GLU A C 1
ATOM 686 O O . GLU A 1 86 ? 0.193 4.986 5.830 1.00 87.38 86 GLU A O 1
ATOM 691 N N . ILE A 1 87 ? 0.357 5.364 8.044 1.00 88.62 87 ILE A N 1
ATOM 692 C CA . ILE A 1 87 ? -0.948 4.797 8.380 1.00 88.62 87 ILE A CA 1
ATOM 693 C C . ILE A 1 87 ? -1.968 5.924 8.444 1.00 88.62 87 ILE A C 1
ATOM 695 O O . ILE A 1 87 ? -1.890 6.825 9.271 1.00 88.62 87 ILE A O 1
ATOM 699 N N . TRP A 1 88 ? -2.967 5.840 7.580 1.00 91.31 88 TRP A N 1
ATOM 700 C CA . TRP A 1 88 ? -4.134 6.702 7.605 1.00 91.31 88 TRP A CA 1
ATOM 701 C C . TRP A 1 88 ? -5.319 5.915 8.135 1.00 91.31 88 TRP A C 1
ATOM 703 O O . TRP A 1 88 ? -5.599 4.827 7.641 1.00 91.31 88 TRP A O 1
ATOM 713 N N . VAL A 1 89 ? -6.048 6.453 9.102 1.00 89.81 89 VAL A N 1
ATOM 714 C CA . VAL A 1 89 ? -7.210 5.789 9.698 1.00 89.81 89 VAL A CA 1
ATOM 715 C C . VAL A 1 89 ? -8.495 6.487 9.305 1.00 89.81 89 VAL A C 1
ATOM 717 O O . VAL A 1 89 ? -8.551 7.706 9.173 1.00 89.81 89 VAL A O 1
ATOM 720 N N . LYS A 1 90 ? -9.548 5.697 9.135 1.00 87.94 90 L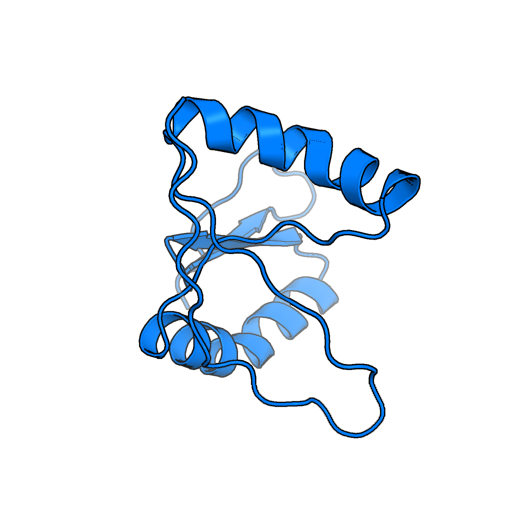YS A N 1
ATOM 721 C CA . LYS A 1 90 ? -10.922 6.181 9.058 1.00 87.94 90 LYS A CA 1
ATOM 722 C C . LYS A 1 90 ? -11.715 5.540 10.204 1.00 87.94 90 LYS A C 1
ATOM 724 O O . LYS A 1 90 ? -12.062 4.357 10.090 1.00 87.94 90 LYS A O 1
ATOM 729 N N . PRO A 1 91 ? -11.942 6.262 11.318 1.00 79.69 91 PRO A N 1
ATOM 730 C CA . PRO A 1 91 ? -12.803 5.809 12.408 1.00 79.69 91 PRO A CA 1
ATOM 731 C C . PRO A 1 91 ? -14.218 5.486 11.914 1.00 79.69 91 PRO A C 1
ATOM 733 O O . PRO A 1 91 ? -14.685 6.054 10.922 1.00 79.69 91 PRO A O 1
ATOM 736 N N . GLN A 1 92 ? -14.918 4.580 12.603 1.00 74.12 92 GLN A N 1
ATOM 737 C CA . GLN A 1 92 ? -16.321 4.300 12.292 1.00 74.12 92 GLN A CA 1
ATOM 738 C C . GLN A 1 92 ? -17.157 5.581 12.411 1.00 74.12 92 GLN A C 1
ATOM 740 O O . GLN A 1 92 ? -17.021 6.337 13.368 1.00 74.12 92 GLN A O 1
ATOM 745 N N . GLY A 1 93 ? -17.998 5.837 11.408 1.00 76.62 93 GLY A N 1
ATOM 746 C CA . GLY A 1 93 ? -18.849 7.028 11.356 1.00 76.62 93 GLY A CA 1
ATOM 747 C C . GLY A 1 93 ? -18.177 8.299 10.823 1.00 76.62 93 GLY A C 1
ATOM 748 O O . GLY A 1 93 ? -18.868 9.290 10.621 1.00 76.62 93 GLY A O 1
ATOM 749 N N . GLN A 1 94 ? -16.872 8.292 10.533 1.00 78.69 94 GLN A N 1
ATOM 750 C CA . GLN A 1 94 ? -16.225 9.400 9.823 1.00 78.69 94 GLN A CA 1
ATOM 751 C C . GLN A 1 94 ? -16.186 9.138 8.320 1.00 78.69 94 GLN A C 1
ATOM 753 O O . GLN A 1 94 ? -16.063 7.997 7.887 1.00 78.69 94 GLN A O 1
ATOM 758 N N . GLU A 1 95 ? -16.259 10.192 7.503 1.00 76.69 95 GLU A N 1
ATOM 759 C CA . GLU A 1 95 ? -16.179 10.071 6.040 1.00 76.69 95 GLU A CA 1
ATOM 760 C C . GLU A 1 95 ? -14.739 10.072 5.514 1.00 76.69 95 GLU A C 1
ATOM 762 O O . GLU A 1 95 ? -14.456 9.468 4.472 1.00 76.69 95 GLU A O 1
ATOM 767 N N . ARG A 1 96 ? -13.822 10.710 6.248 1.00 81.06 96 ARG A N 1
ATOM 768 C CA . ARG A 1 96 ? -12.467 11.029 5.789 1.00 81.06 96 ARG A CA 1
ATOM 769 C C . ARG A 1 96 ? -11.406 10.227 6.532 1.00 81.06 96 ARG A C 1
ATOM 771 O O . ARG A 1 96 ? -11.574 9.869 7.690 1.00 81.06 96 ARG A O 1
ATOM 778 N N . TYR A 1 97 ? -10.315 9.963 5.823 1.00 84.81 97 TYR A N 1
ATOM 779 C CA . TYR A 1 97 ? -9.101 9.414 6.408 1.00 84.81 97 TYR A CA 1
ATOM 780 C C . TYR A 1 97 ? -8.282 10.541 7.038 1.00 84.81 97 TYR A C 1
ATOM 782 O O . TYR A 1 97 ? -8.128 11.595 6.417 1.00 84.81 97 TYR A O 1
ATOM 790 N N . THR A 1 98 ? -7.706 10.294 8.207 1.00 86.31 98 THR A N 1
ATOM 791 C CA . THR A 1 98 ? -6.728 11.171 8.861 1.00 86.31 98 THR A CA 1
ATOM 792 C C . THR A 1 98 ? -5.412 10.430 9.057 1.00 86.31 98 THR A C 1
ATOM 794 O O . THR A 1 98 ? -5.398 9.207 9.214 1.00 86.31 98 THR A O 1
ATOM 797 N N . LEU A 1 99 ? -4.294 11.156 9.001 1.00 84.81 99 LEU A N 1
ATOM 798 C CA . LEU A 1 99 ? -2.986 10.589 9.309 1.00 84.81 99 LEU A CA 1
ATOM 799 C C . LEU A 1 99 ? -2.969 10.179 10.784 1.00 84.81 99 LEU A C 1
ATOM 801 O O . LEU A 1 99 ? -3.260 10.999 11.655 1.00 84.81 99 LEU A O 1
ATOM 805 N N . TYR A 1 100 ? -2.640 8.920 11.054 1.00 81.38 100 TYR A N 1
ATOM 806 C CA . TYR A 1 100 ? -2.452 8.448 12.415 1.00 81.38 100 TYR A CA 1
ATOM 807 C C . TYR A 1 100 ? -1.071 8.892 12.897 1.00 81.38 100 TYR A C 1
ATOM 809 O O . TYR A 1 100 ? -0.050 8.439 12.379 1.00 81.38 100 TYR A O 1
ATOM 817 N N . GLN A 1 101 ? -1.049 9.798 13.870 1.00 74.69 101 GLN A N 1
ATOM 818 C CA . GLN A 1 101 ? 0.152 10.173 14.607 1.00 74.69 101 GLN A CA 1
ATOM 819 C C . GLN A 1 101 ? 0.077 9.451 15.953 1.00 74.69 101 GLN A C 1
ATOM 821 O O . GLN A 1 101 ? -0.865 9.678 16.712 1.00 74.69 101 GLN A O 1
ATOM 826 N N . ALA A 1 102 ? 0.991 8.501 16.165 1.00 59.75 102 ALA A N 1
ATOM 827 C CA . ALA A 1 102 ? 1.122 7.769 17.422 1.00 59.75 102 ALA A CA 1
ATOM 828 C C . ALA A 1 102 ? 1.773 8.646 18.497 1.00 59.75 102 ALA A C 1
ATOM 830 O O . ALA A 1 102 ? 2.661 9.448 18.122 1.00 59.75 102 ALA A O 1
#

Foldseek 3Di:
DDWDWDQPPDDDPDPPDDDDRDTDGDDDPVVVVVCVVCQVVCCVPVVDHDDDDDDPVLVVLQVVCVVVQVVCVVVVWDWDDDPSRWTWTDHPPRPDTDTDDD

Organism: NCBI:txid47775

Radius of gyration: 15.68 Å; Cα contacts (8 Å, |Δi|>4): 91; chains: 1; bounding box: 34×34×40 Å

Mean predicted aligned error: 10.08 Å

Solvent-accessible surface area (backbone atoms only — not comparable to full-atom values): 6543 Å² total; per-residue (Å²): 135,74,79,52,76,53,88,76,86,83,69,81,80,56,91,96,55,80,89,75,84,78,84,47,71,67,72,56,74,75,57,46,61,56,50,61,75,40,32,67,56,42,32,72,76,68,71,40,84,77,72,85,90,61,55,72,68,34,50,53,48,34,58,74,44,43,62,58,50,52,51,42,41,75,73,60,29,51,60,43,78,42,89,73,50,43,49,26,34,25,52,80,94,53,94,60,70,43,79,63,79,132

Sequence (102 aa):
CDIHTAEDLSYRELPGKPPTRSIIITINPVAWGTIVRRAALIRRELMWVVRDYLTKAGLEARQQQQGLFTQLKSQGMNPAWRNAAEIWVKPQGQERYTLYQA